Protein AF-A0A832FUB4-F1 (afdb_monomer)

Radius of gyration: 12.91 Å; Cα contacts (8 Å, |Δi|>4): 79; chains: 1; bounding box: 33×26×30 Å

Structure (mmCIF, N/CA/C/O backbone):
data_AF-A0A832FUB4-F1
#
_entry.id   AF-A0A832FUB4-F1
#
loop_
_atom_site.group_PDB
_atom_site.id
_atom_site.type_symbol
_atom_site.label_atom_id
_atom_site.label_alt_id
_atom_site.label_comp_id
_atom_site.label_asym_id
_atom_site.label_entity_id
_atom_site.label_seq_id
_atom_site.pdbx_P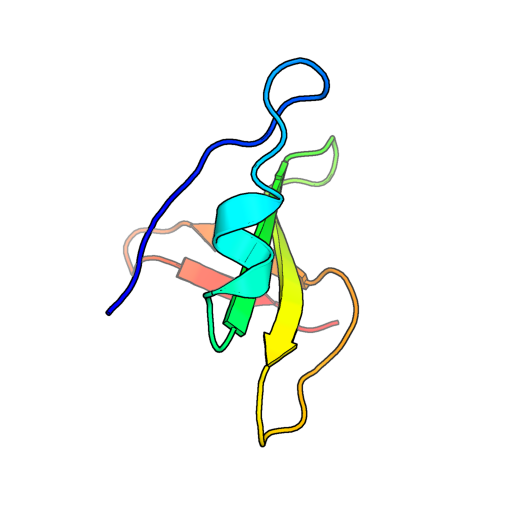DB_ins_code
_atom_site.Cartn_x
_atom_site.Cartn_y
_atom_site.Cartn_z
_atom_site.occupancy
_atom_site.B_iso_or_equiv
_atom_site.auth_seq_id
_atom_site.auth_comp_id
_atom_site.auth_asym_id
_atom_site.auth_atom_id
_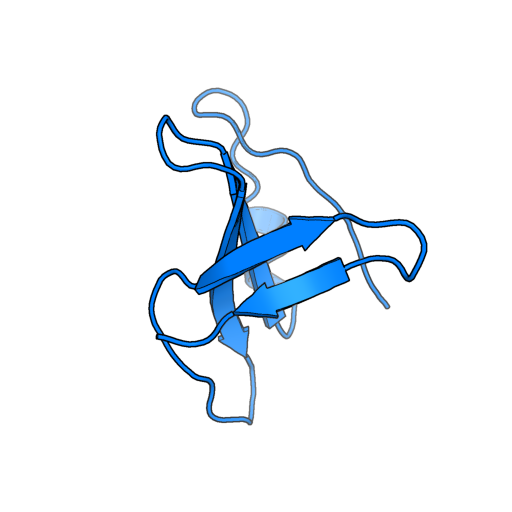atom_site.pdbx_PDB_model_num
ATOM 1 N N . MET A 1 1 ? 7.016 -12.610 1.256 1.00 85.19 1 MET A N 1
ATOM 2 C CA . MET A 1 1 ? 6.313 -12.552 2.560 1.00 85.19 1 MET A CA 1
ATOM 3 C C . MET A 1 1 ? 5.701 -11.170 2.695 1.00 85.19 1 MET A C 1
ATOM 5 O O . MET A 1 1 ? 6.235 -10.253 2.083 1.00 85.19 1 MET A O 1
ATOM 9 N N . LEU A 1 2 ? 4.611 -11.024 3.446 1.00 90.44 2 LEU A N 1
ATOM 10 C CA . LEU A 1 2 ? 4.008 -9.727 3.751 1.00 90.44 2 LEU A CA 1
ATOM 11 C C . LEU A 1 2 ? 3.996 -9.549 5.267 1.00 90.44 2 LEU A C 1
ATOM 13 O O . LEU A 1 2 ? 3.583 -10.461 5.982 1.00 90.44 2 LEU A O 1
ATOM 17 N N . PHE A 1 3 ? 4.450 -8.389 5.726 1.00 90.00 3 PHE A N 1
ATOM 18 C CA . PHE A 1 3 ? 4.424 -7.995 7.128 1.00 90.00 3 PHE A CA 1
ATOM 19 C C . PHE A 1 3 ? 3.559 -6.750 7.276 1.00 90.00 3 PHE A C 1
ATOM 21 O O . PHE A 1 3 ? 3.448 -5.950 6.347 1.00 90.00 3 PHE A O 1
ATOM 28 N N . THR A 1 4 ? 2.957 -6.597 8.447 1.00 90.75 4 THR A N 1
ATOM 29 C CA . THR A 1 4 ? 2.200 -5.406 8.822 1.00 90.75 4 THR A CA 1
ATOM 30 C C . THR A 1 4 ? 2.868 -4.781 10.031 1.00 90.75 4 THR A C 1
ATOM 32 O O . THR A 1 4 ? 3.148 -5.495 10.994 1.00 90.75 4 THR A O 1
ATOM 35 N N . SER A 1 5 ? 3.084 -3.472 9.981 1.00 90.94 5 SER A N 1
ATOM 36 C CA . SER A 1 5 ? 3.507 -2.686 11.136 1.00 90.94 5 SER A CA 1
ATOM 37 C C . SER A 1 5 ? 2.606 -1.471 11.304 1.00 90.94 5 SER A C 1
ATOM 39 O O . SER A 1 5 ? 1.931 -1.061 10.355 1.00 90.94 5 SER A O 1
ATOM 41 N N . GLU A 1 6 ? 2.574 -0.933 12.515 1.00 89.50 6 GLU A N 1
ATOM 42 C CA . GLU A 1 6 ? 1.881 0.306 12.842 1.00 89.50 6 GLU A CA 1
ATOM 43 C C . GLU A 1 6 ? 2.915 1.358 13.236 1.00 89.50 6 GLU A C 1
ATOM 45 O O . GLU A 1 6 ? 3.563 1.231 14.275 1.00 89.50 6 GLU A O 1
ATOM 50 N N . THR A 1 7 ? 3.024 2.417 12.426 1.00 85.31 7 THR A N 1
ATOM 51 C CA . THR A 1 7 ? 3.971 3.498 12.694 1.00 85.31 7 THR A CA 1
ATOM 52 C C . THR A 1 7 ? 3.292 4.640 13.433 1.00 85.31 7 THR A C 1
ATOM 54 O O . THR A 1 7 ? 2.217 5.115 13.054 1.00 85.31 7 THR A O 1
ATOM 57 N N . THR A 1 8 ? 3.955 5.138 14.468 1.00 83.06 8 THR A N 1
ATOM 58 C CA . THR A 1 8 ? 3.603 6.397 15.125 1.00 83.06 8 THR A CA 1
ATOM 59 C C . THR A 1 8 ? 4.847 7.269 15.255 1.00 83.06 8 THR A C 1
ATOM 61 O O . THR A 1 8 ? 5.970 6.806 15.069 1.00 83.06 8 THR A O 1
ATOM 64 N N . GLN A 1 9 ? 4.675 8.546 15.606 1.00 80.00 9 GLN A N 1
ATOM 65 C CA . GLN A 1 9 ? 5.830 9.412 15.887 1.00 80.00 9 GLN A CA 1
ATOM 66 C C . GLN A 1 9 ? 6.694 8.873 17.040 1.00 80.00 9 GLN A C 1
ATOM 68 O O . GLN A 1 9 ? 7.902 9.084 17.048 1.00 80.00 9 GLN A O 1
ATOM 73 N N . GLU A 1 10 ? 6.081 8.174 17.996 1.00 8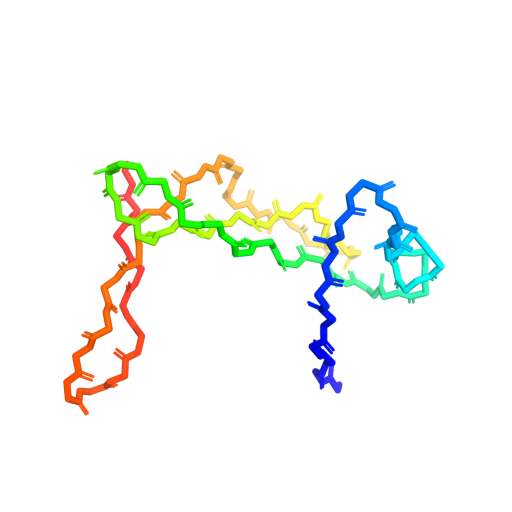2.94 10 GLU A N 1
ATOM 74 C CA . GLU A 1 10 ? 6.754 7.606 19.168 1.00 82.94 10 GLU A CA 1
ATOM 75 C C . GLU A 1 10 ? 7.322 6.206 18.897 1.00 82.94 10 GLU A C 1
ATOM 77 O O . GLU A 1 10 ? 8.170 5.718 19.641 1.00 82.94 10 GLU A O 1
ATOM 82 N N . THR A 1 11 ? 6.872 5.541 17.832 1.00 81.56 11 THR A N 1
ATOM 83 C CA . THR A 1 11 ? 7.318 4.200 17.435 1.00 81.56 11 THR A CA 1
ATOM 84 C C . THR A 1 11 ? 7.464 4.146 15.911 1.00 81.56 11 THR A C 1
ATOM 86 O O . THR A 1 11 ? 6.519 3.787 15.203 1.00 81.56 11 THR A O 1
ATOM 89 N N . PRO A 1 12 ? 8.623 4.578 15.383 1.00 78.88 12 PRO A N 1
ATOM 90 C CA . PRO A 1 12 ? 8.883 4.581 13.951 1.00 78.88 12 PRO A CA 1
ATOM 91 C C . PRO A 1 12 ? 9.267 3.181 13.453 1.00 78.88 12 PRO A C 1
ATOM 93 O O . PRO A 1 12 ? 10.073 2.495 14.073 1.00 78.88 12 PRO A O 1
ATOM 96 N N . ASP A 1 13 ? 8.772 2.788 12.279 1.00 81.06 13 ASP A N 1
ATOM 97 C CA . ASP A 1 13 ? 9.029 1.467 11.674 1.00 81.06 13 ASP A CA 1
ATOM 98 C C . ASP A 1 13 ? 10.278 1.426 10.777 1.00 81.06 13 ASP A C 1
ATOM 100 O O . ASP A 1 13 ? 10.410 0.579 9.891 1.00 81.06 13 ASP A O 1
ATOM 104 N N . GLN A 1 14 ? 11.213 2.351 10.997 1.00 77.19 14 GLN A N 1
ATOM 105 C CA . GLN A 1 14 ? 12.343 2.605 10.099 1.00 77.19 14 GLN A CA 1
ATOM 106 C C . GLN A 1 14 ? 13.189 1.354 9.835 1.00 77.19 14 GLN A C 1
ATOM 108 O O . GLN A 1 14 ? 13.594 1.123 8.699 1.00 77.19 14 GLN A O 1
ATOM 113 N N . ASP A 1 15 ? 13.416 0.506 10.840 1.00 81.38 15 ASP A N 1
ATOM 114 C CA . ASP A 1 15 ? 14.216 -0.714 10.675 1.00 81.38 15 ASP A CA 1
ATOM 115 C C . ASP A 1 15 ? 13.595 -1.693 9.662 1.00 81.38 15 ASP A C 1
ATOM 117 O O . ASP A 1 15 ? 14.303 -2.296 8.848 1.00 81.38 15 ASP A O 1
ATOM 121 N N . LEU A 1 16 ? 12.264 -1.819 9.658 1.00 79.81 16 LEU A N 1
ATOM 122 C CA . LEU A 1 16 ? 11.543 -2.690 8.725 1.00 79.81 16 LEU A CA 1
ATOM 123 C C . LEU A 1 16 ? 11.606 -2.147 7.292 1.00 79.81 16 LEU A C 1
ATOM 125 O O . LEU A 1 16 ? 11.752 -2.919 6.340 1.00 79.81 16 LEU A O 1
ATOM 129 N N . GLU A 1 17 ? 11.565 -0.825 7.133 1.00 79.81 17 GLU A N 1
ATOM 130 C CA . GLU A 1 17 ? 11.649 -0.147 5.835 1.00 79.81 17 GLU A CA 1
ATOM 131 C C . GLU A 1 17 ? 12.990 -0.385 5.116 1.00 79.81 17 GLU A C 1
ATOM 133 O O . GLU A 1 17 ? 13.049 -0.449 3.877 1.00 79.81 17 GLU A O 1
ATOM 138 N N . PHE A 1 18 ? 14.084 -0.562 5.863 1.00 79.75 18 PHE A N 1
ATOM 139 C CA . PHE A 1 18 ? 15.395 -0.854 5.275 1.00 79.75 18 PHE A CA 1
ATOM 140 C C . PHE A 1 18 ? 15.498 -2.284 4.748 1.00 79.75 18 PHE A C 1
ATOM 142 O O . PHE A 1 18 ? 16.057 -2.492 3.664 1.00 79.75 18 PHE A O 1
ATOM 149 N N . ILE A 1 19 ? 14.942 -3.248 5.482 1.00 86.44 19 ILE A N 1
ATOM 150 C CA . ILE A 1 19 ? 15.048 -4.678 5.167 1.00 86.44 19 ILE A CA 1
ATOM 151 C C . ILE A 1 19 ? 14.072 -5.069 4.051 1.00 86.44 19 ILE A C 1
ATOM 153 O O . ILE A 1 19 ? 14.395 -5.923 3.227 1.00 86.44 19 ILE A O 1
ATOM 157 N N . ALA A 1 20 ? 12.899 -4.436 3.988 1.00 89.00 20 ALA A N 1
ATOM 158 C CA . ALA A 1 20 ? 11.875 -4.792 3.017 1.00 89.00 20 ALA A CA 1
ATOM 159 C C . ALA A 1 20 ? 12.249 -4.405 1.571 1.00 89.00 20 ALA A C 1
ATOM 161 O O . ALA A 1 20 ? 12.744 -3.303 1.291 1.00 89.00 20 ALA A O 1
ATOM 162 N N . ASP A 1 21 ? 11.934 -5.304 0.634 1.00 91.06 21 ASP A N 1
ATOM 163 C CA . ASP A 1 21 ? 12.028 -5.058 -0.812 1.00 91.06 21 ASP A CA 1
ATOM 164 C C . ASP A 1 21 ? 10.952 -4.093 -1.317 1.00 91.06 21 ASP A C 1
ATOM 166 O O . ASP A 1 21 ? 11.131 -3.459 -2.354 1.00 91.06 21 ASP A O 1
ATOM 170 N N . GLY A 1 22 ? 9.858 -3.929 -0.573 1.00 91.88 22 GLY A N 1
ATOM 171 C CA . GLY A 1 22 ? 8.826 -2.951 -0.879 1.00 91.88 22 GLY A CA 1
ATOM 172 C C . GLY A 1 22 ? 8.134 -2.423 0.368 1.00 91.88 22 GLY A C 1
ATOM 173 O O . GLY A 1 22 ? 8.022 -3.125 1.370 1.00 91.88 22 GLY A O 1
ATOM 174 N N . ILE A 1 23 ? 7.680 -1.175 0.291 1.00 93.25 23 ILE A N 1
ATOM 175 C CA . ILE A 1 23 ? 6.965 -0.487 1.368 1.00 93.25 23 ILE A CA 1
ATOM 176 C C . ILE A 1 23 ? 5.656 0.045 0.798 1.00 93.25 23 ILE A C 1
ATOM 178 O O . ILE A 1 23 ? 5.652 0.789 -0.189 1.00 93.25 23 ILE A O 1
ATOM 182 N N . ILE A 1 24 ? 4.557 -0.321 1.450 1.00 94.38 24 ILE A N 1
ATOM 183 C CA . ILE A 1 24 ? 3.211 0.165 1.161 1.00 94.38 24 ILE A CA 1
ATOM 184 C C . ILE A 1 24 ? 2.708 0.858 2.421 1.00 94.38 24 ILE A C 1
ATOM 186 O O . ILE A 1 24 ? 2.660 0.248 3.485 1.00 94.38 24 ILE A O 1
ATOM 190 N N . GLU A 1 25 ? 2.325 2.123 2.294 1.00 94.94 25 GLU A N 1
ATOM 191 C CA . GLU A 1 25 ? 1.780 2.911 3.393 1.00 94.94 25 GLU A CA 1
ATOM 192 C C . GLU A 1 25 ? 0.259 3.010 3.259 1.00 94.94 25 GLU A C 1
ATOM 194 O O . GLU A 1 25 ? -0.260 3.355 2.193 1.00 94.94 25 GLU A O 1
ATOM 199 N N . LEU A 1 26 ? -0.450 2.727 4.353 1.00 95.25 26 LEU A N 1
ATOM 200 C CA . LEU A 1 26 ? -1.886 2.948 4.488 1.00 95.25 26 LEU A CA 1
ATOM 201 C C . LEU A 1 26 ? -2.125 4.108 5.447 1.00 95.25 26 LEU A C 1
ATOM 203 O O . LEU A 1 26 ? -1.581 4.137 6.547 1.00 95.25 26 LEU A O 1
ATOM 207 N N . LYS A 1 27 ? -2.976 5.050 5.048 1.00 95.00 27 LYS A N 1
ATOM 208 C CA . LYS A 1 27 ? -3.318 6.212 5.870 1.00 95.00 27 LYS A CA 1
ATOM 209 C C . LYS A 1 27 ? -4.804 6.498 5.801 1.00 95.00 27 LYS A C 1
ATOM 211 O O . LYS A 1 27 ? -5.387 6.489 4.721 1.00 95.00 27 LYS A O 1
ATOM 216 N N . ARG A 1 28 ? -5.417 6.796 6.944 1.00 93.94 28 ARG A N 1
ATOM 217 C CA . ARG A 1 28 ? -6.785 7.318 7.011 1.00 93.94 28 ARG A CA 1
ATOM 218 C C . ARG A 1 28 ? -6.745 8.810 7.332 1.00 93.94 28 ARG A C 1
ATOM 220 O O . ARG A 1 28 ? -6.087 9.216 8.285 1.00 93.94 28 ARG A O 1
ATOM 227 N N . ASP A 1 29 ? -7.443 9.608 6.537 1.00 92.38 29 ASP A N 1
ATOM 228 C CA . ASP A 1 29 ? -7.682 11.032 6.784 1.00 92.38 29 ASP A CA 1
ATOM 229 C C . ASP A 1 29 ? -9.174 11.361 6.630 1.00 92.38 29 ASP A C 1
ATOM 231 O O . ASP A 1 29 ? -10.007 10.469 6.457 1.00 92.38 29 ASP A O 1
ATOM 235 N N . GLU A 1 30 ? -9.521 12.648 6.676 1.00 94.12 30 GLU A N 1
ATOM 236 C CA . GLU A 1 30 ? -10.898 13.133 6.491 1.00 94.12 30 GLU A CA 1
ATOM 237 C C . GLU A 1 30 ? -11.532 12.689 5.158 1.00 94.12 30 GLU A C 1
ATOM 239 O O . GLU A 1 30 ? -12.749 12.573 5.053 1.00 94.12 30 GLU A O 1
ATOM 244 N N . ASN A 1 31 ? -10.708 12.366 4.155 1.00 90.19 31 ASN A N 1
ATOM 245 C CA . ASN A 1 31 ? -11.137 11.941 2.821 1.00 90.19 31 ASN A CA 1
ATOM 246 C C . ASN A 1 31 ? -11.260 10.415 2.646 1.00 90.19 31 ASN A C 1
A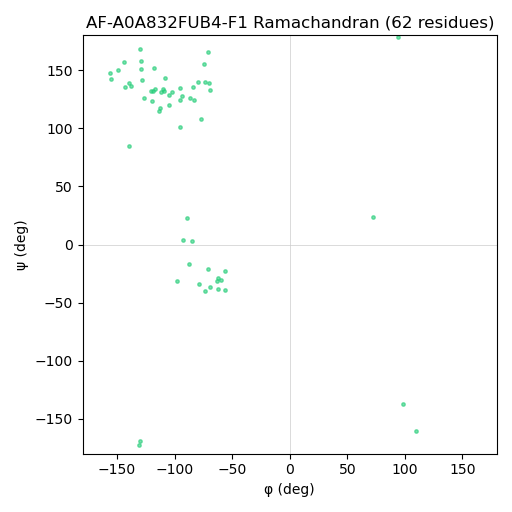TOM 248 O O . ASN A 1 31 ? -11.526 9.953 1.526 1.00 90.19 31 ASN A O 1
ATOM 252 N N . GLY A 1 32 ? -11.051 9.641 3.717 1.00 93.56 32 GLY A N 1
ATOM 253 C CA . GLY A 1 32 ? -11.152 8.182 3.733 1.00 93.56 32 GLY A CA 1
ATOM 254 C C . GLY A 1 32 ? -9.807 7.461 3.871 1.00 93.56 32 GLY A C 1
ATOM 255 O O . GLY A 1 32 ? -8.825 8.019 4.354 1.00 93.56 32 GLY A O 1
ATOM 256 N N . LEU A 1 33 ? -9.781 6.17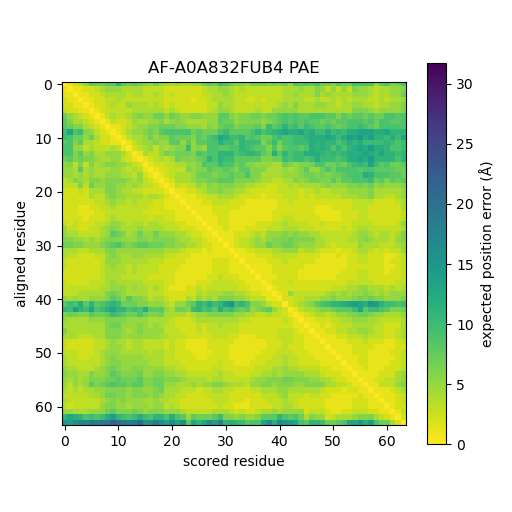9 3.491 1.00 95.81 33 LEU A N 1
ATOM 257 C CA . LEU A 1 33 ? -8.567 5.359 3.484 1.00 95.81 33 LEU A CA 1
ATOM 258 C C . LEU A 1 33 ? -7.789 5.580 2.180 1.00 95.81 33 LEU A C 1
ATOM 260 O O . LEU A 1 33 ? -8.369 5.598 1.093 1.00 95.81 33 LEU A O 1
ATOM 264 N N . LYS A 1 34 ? -6.472 5.732 2.295 1.00 96.62 34 LYS A N 1
ATOM 265 C CA . LYS A 1 34 ? -5.540 5.963 1.193 1.00 96.62 34 LYS A CA 1
ATOM 266 C C . LYS A 1 34 ? -4.377 4.978 1.257 1.00 96.62 34 LYS A C 1
ATOM 268 O O . LYS A 1 34 ? -3.988 4.550 2.343 1.00 96.62 34 LYS A O 1
ATOM 273 N N . ILE A 1 35 ? -3.819 4.660 0.094 1.00 96.38 35 ILE A N 1
ATOM 274 C CA . ILE A 1 35 ? -2.659 3.782 -0.084 1.00 96.38 35 ILE A CA 1
ATOM 275 C C . ILE A 1 35 ? -1.596 4.474 -0.935 1.00 96.38 35 ILE A C 1
ATOM 277 O O . ILE A 1 35 ? -1.927 5.168 -1.896 1.00 96.38 35 ILE A O 1
ATOM 281 N N . ALA A 1 36 ? -0.326 4.287 -0.596 1.00 95.81 36 ALA A N 1
ATOM 282 C CA . ALA A 1 36 ? 0.797 4.726 -1.414 1.00 95.81 36 ALA A CA 1
ATOM 283 C C . ALA A 1 36 ? 1.897 3.667 -1.411 1.00 95.81 36 ALA A C 1
ATOM 285 O O . ALA A 1 36 ? 2.229 3.106 -0.367 1.00 95.81 36 ALA A O 1
ATOM 286 N N . VAL A 1 37 ? 2.507 3.429 -2.570 1.00 95.06 37 VAL A N 1
ATOM 287 C CA . VAL A 1 37 ? 3.766 2.684 -2.644 1.00 95.06 37 VAL A CA 1
ATOM 288 C C . VAL A 1 37 ? 4.896 3.672 -2.364 1.00 95.06 37 VAL A C 1
ATOM 290 O O . VAL A 1 37 ? 4.982 4.721 -3.003 1.00 95.06 37 VAL A O 1
ATOM 293 N N . ARG A 1 38 ? 5.732 3.377 -1.366 1.00 92.94 38 ARG A N 1
ATOM 294 C CA . ARG A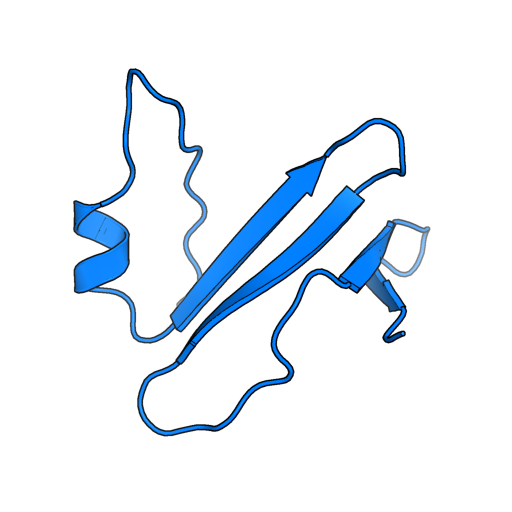 1 38 ? 6.873 4.224 -0.976 1.00 92.94 38 ARG A CA 1
ATOM 295 C C . ARG A 1 38 ? 8.185 3.750 -1.562 1.00 92.94 38 ARG A C 1
ATOM 297 O O . ARG A 1 38 ? 9.065 4.562 -1.830 1.00 92.94 38 ARG A O 1
ATOM 304 N N . LYS A 1 39 ? 8.310 2.441 -1.744 1.00 91.44 39 LYS A N 1
ATOM 305 C CA . LYS A 1 39 ? 9.535 1.792 -2.193 1.00 91.44 39 LYS A CA 1
ATOM 306 C C . LYS A 1 39 ? 9.186 0.479 -2.867 1.00 91.44 39 LYS A C 1
ATOM 308 O O . LYS A 1 39 ? 8.331 -0.254 -2.374 1.00 91.44 39 LYS A O 1
ATOM 313 N N . THR A 1 40 ? 9.918 0.172 -3.922 1.00 92.56 40 THR A N 1
ATOM 314 C CA . THR A 1 40 ? 10.044 -1.147 -4.543 1.00 92.56 40 THR A CA 1
ATOM 315 C C . THR A 1 40 ? 11.491 -1.282 -4.995 1.00 92.56 40 THR A C 1
ATOM 317 O O . THR A 1 40 ? 12.074 -0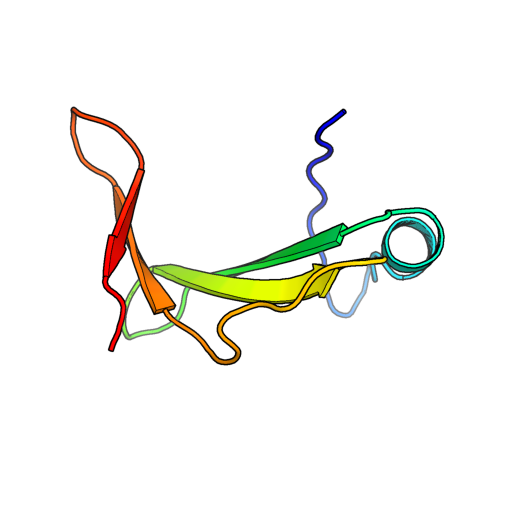.343 -5.542 1.00 92.56 40 THR A O 1
ATOM 320 N N . ARG A 1 41 ? 12.113 -2.429 -4.743 1.00 88.38 41 ARG A N 1
ATOM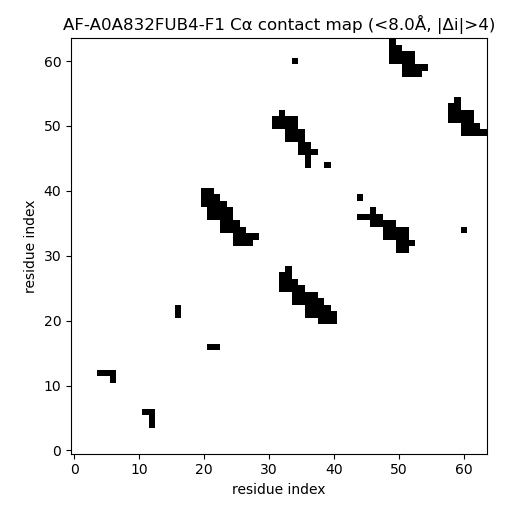 321 C CA . ARG A 1 41 ? 13.401 -2.775 -5.338 1.00 88.38 41 ARG A CA 1
ATOM 322 C C . ARG A 1 41 ? 13.111 -3.426 -6.689 1.00 88.38 41 ARG A C 1
ATOM 324 O O . ARG A 1 41 ? 12.347 -4.381 -6.744 1.00 88.38 41 ARG A O 1
ATOM 331 N N . ASP A 1 42 ? 13.722 -2.907 -7.752 1.00 86.44 42 ASP A N 1
ATOM 332 C CA . ASP A 1 42 ? 13.681 -3.507 -9.097 1.00 86.44 42 ASP A CA 1
ATOM 333 C C . ASP A 1 42 ? 12.342 -3.394 -9.868 1.00 86.44 42 ASP A C 1
ATOM 335 O O . ASP A 1 42 ? 12.057 -4.188 -10.760 1.00 86.44 42 ASP A O 1
ATOM 339 N N . SER A 1 43 ? 11.481 -2.415 -9.562 1.00 86.81 43 SER A N 1
ATOM 340 C CA . SER A 1 43 ? 10.255 -2.158 -10.346 1.00 86.81 43 SER A CA 1
ATOM 341 C C . SER A 1 43 ? 9.768 -0.720 -10.206 1.00 86.81 43 SER A C 1
ATOM 343 O O . SER A 1 43 ? 9.898 -0.135 -9.131 1.00 86.81 43 SER A O 1
ATOM 345 N N . ASP A 1 44 ? 9.156 -0.182 -11.262 1.00 89.44 44 ASP A N 1
ATOM 346 C CA . ASP A 1 44 ? 8.424 1.086 -11.211 1.00 89.44 44 ASP A CA 1
ATOM 347 C C . ASP A 1 44 ? 7.068 0.927 -10.506 1.00 89.44 44 ASP A C 1
ATOM 349 O O . ASP A 1 44 ? 6.477 -0.155 -10.471 1.00 89.44 44 ASP A O 1
ATOM 353 N N . PHE A 1 45 ? 6.551 2.027 -9.958 1.00 91.56 45 PHE A N 1
ATOM 354 C CA . PHE A 1 45 ? 5.237 2.080 -9.318 1.00 91.56 45 PHE A CA 1
ATOM 355 C C . PHE A 1 45 ? 4.539 3.416 -9.572 1.00 91.56 45 PHE A C 1
ATOM 357 O O . PHE A 1 45 ? 5.172 4.442 -9.824 1.00 91.56 45 PHE A O 1
ATOM 364 N N . ILE A 1 46 ? 3.209 3.410 -9.466 1.00 92.94 46 ILE A N 1
ATOM 365 C CA . ILE A 1 46 ? 2.406 4.631 -9.552 1.00 92.94 46 ILE A CA 1
ATOM 366 C C . ILE A 1 46 ? 2.534 5.378 -8.224 1.00 92.94 46 ILE A C 1
ATOM 368 O O . ILE A 1 46 ? 2.000 4.949 -7.198 1.00 92.94 46 ILE A O 1
ATOM 372 N N . SER A 1 47 ? 3.261 6.491 -8.248 1.00 91.81 47 SER A N 1
ATOM 373 C CA . SER A 1 47 ? 3.476 7.328 -7.071 1.00 91.81 47 SER A CA 1
ATOM 374 C C . SER A 1 47 ? 2.205 8.080 -6.656 1.00 91.81 47 SER A C 1
ATOM 376 O O . SER A 1 47 ? 1.227 8.170 -7.398 1.00 91.81 47 SER A O 1
ATOM 378 N N . GLY A 1 48 ? 2.223 8.626 -5.440 1.00 94.50 48 GLY A N 1
ATOM 379 C CA . GLY A 1 48 ? 1.102 9.378 -4.882 1.00 94.50 48 GLY A CA 1
ATOM 380 C C . GLY A 1 48 ? 0.151 8.535 -4.033 1.00 94.50 48 GLY A C 1
ATOM 381 O O . GLY A 1 48 ? 0.358 7.343 -3.812 1.00 94.50 48 GLY A O 1
ATOM 382 N N . TRP A 1 49 ? -0.864 9.209 -3.495 1.00 96.12 49 TRP A N 1
ATOM 383 C CA . TRP A 1 49 ? -1.894 8.605 -2.658 1.00 96.12 49 TRP A CA 1
ATOM 384 C C . TRP A 1 49 ? -3.112 8.235 -3.498 1.00 96.12 49 TRP A C 1
ATOM 386 O O . TRP A 1 49 ? -3.723 9.107 -4.113 1.00 96.12 49 TRP A O 1
ATOM 396 N N . HIS A 1 50 ? -3.512 6.970 -3.438 1.00 96.06 50 HIS A N 1
ATOM 397 C CA . HIS A 1 50 ? -4.690 6.439 -4.124 1.00 96.06 50 HIS A CA 1
ATOM 398 C C . HIS A 1 50 ? -5.788 6.138 -3.113 1.00 96.06 50 HIS A C 1
ATOM 400 O O . HIS A 1 50 ? -5.496 5.711 -1.994 1.00 96.06 50 HIS A O 1
ATOM 406 N N . ARG A 1 51 ? -7.053 6.367 -3.474 1.00 96.62 51 ARG A N 1
ATOM 407 C CA . ARG A 1 51 ? -8.176 6.066 -2.574 1.00 96.62 51 ARG A CA 1
ATOM 408 C C . ARG A 1 51 ? -8.382 4.555 -2.503 1.00 96.62 51 ARG A C 1
ATOM 410 O O . ARG A 1 51 ? -8.319 3.864 -3.518 1.00 96.62 51 ARG A O 1
ATOM 417 N N . VAL A 1 52 ? -8.673 4.071 -1.302 1.00 96.88 52 VAL A N 1
ATOM 418 C CA . VAL A 1 52 ? -9.029 2.679 -1.041 1.00 96.88 52 VAL A CA 1
ATOM 419 C C . VAL A 1 52 ? -10.490 2.589 -0.629 1.00 96.88 52 VAL A C 1
ATOM 421 O O . VAL A 1 52 ? -10.937 3.295 0.277 1.00 96.88 52 VAL A O 1
ATOM 424 N N . GLU A 1 53 ? -11.211 1.675 -1.263 1.00 95.44 53 GLU A N 1
ATOM 425 C CA . GLU A 1 53 ? -12.549 1.254 -0.866 1.00 95.44 53 GLU A CA 1
ATOM 426 C C . GLU A 1 53 ? -12.470 -0.178 -0.332 1.00 95.44 53 GLU A C 1
ATOM 428 O O . GLU A 1 53 ? -11.822 -1.036 -0.931 1.00 95.44 53 GLU A O 1
ATOM 433 N N . ILE A 1 54 ? -13.105 -0.429 0.813 1.00 95.00 54 ILE A N 1
ATOM 434 C CA . ILE A 1 54 ? -13.226 -1.769 1.394 1.00 95.00 54 ILE A CA 1
ATOM 435 C C . ILE A 1 54 ? -14.701 -2.149 1.316 1.00 95.00 54 ILE A C 1
ATOM 437 O O . ILE A 1 54 ? -15.539 -1.473 1.913 1.00 95.00 54 ILE A O 1
ATOM 441 N N . GLY A 1 55 ? -15.004 -3.204 0.566 1.00 94.81 55 GLY A N 1
ATOM 442 C CA . GLY A 1 55 ? -16.352 -3.741 0.387 1.00 94.81 55 GLY A CA 1
ATOM 443 C C . GLY A 1 55 ? -16.396 -5.250 0.615 1.00 94.81 55 GLY A C 1
ATOM 444 O O . GLY A 1 55 ? -15.425 -5.845 1.080 1.00 94.81 55 GLY A O 1
ATOM 445 N N . GLU A 1 56 ? -17.517 -5.880 0.266 1.00 96.50 56 GLU A N 1
ATOM 446 C CA . GLU A 1 56 ? -17.698 -7.332 0.436 1.00 96.50 56 GLU A CA 1
ATOM 447 C C . GLU A 1 56 ? -16.700 -8.162 -0.388 1.00 96.50 56 GLU A C 1
ATOM 449 O O . GLU A 1 56 ? -16.298 -9.242 0.034 1.00 96.50 56 GLU A O 1
ATOM 454 N N . GLU A 1 57 ? -16.235 -7.630 -1.521 1.00 95.12 57 GLU A N 1
ATOM 455 C CA . GLU A 1 57 ? -15.221 -8.264 -2.377 1.00 95.12 57 GLU A CA 1
ATOM 456 C C . GLU A 1 57 ? -13.775 -7.974 -1.926 1.00 95.12 57 GLU A C 1
ATOM 458 O O . GLU A 1 57 ? -12.816 -8.394 -2.573 1.00 95.12 57 GLU A O 1
ATOM 463 N N . GLY A 1 58 ? -13.595 -7.261 -0.809 1.00 95.19 58 GLY A N 1
ATOM 464 C CA . GLY A 1 58 ? -12.291 -6.900 -0.265 1.00 95.19 58 GLY A CA 1
ATOM 465 C C . GLY A 1 58 ? -11.851 -5.483 -0.636 1.00 95.19 58 GLY A C 1
ATOM 466 O O . GLY A 1 58 ? -12.622 -4.531 -0.522 1.00 95.19 58 GLY A O 1
ATOM 467 N N . ILE A 1 59 ? -10.574 -5.334 -1.001 1.00 95.00 59 ILE A N 1
ATOM 468 C CA . ILE A 1 59 ? -9.922 -4.038 -1.237 1.00 95.00 59 ILE A CA 1
ATOM 469 C C . ILE A 1 59 ? -9.986 -3.668 -2.719 1.00 95.00 59 ILE A C 1
ATOM 471 O O . ILE A 1 59 ? -9.504 -4.410 -3.575 1.00 95.00 59 ILE A O 1
ATOM 475 N N . LYS A 1 60 ? -10.483 -2.464 -3.006 1.00 96.38 60 LYS A N 1
ATOM 476 C CA . LYS A 1 60 ? -10.440 -1.832 -4.326 1.00 96.38 60 LYS A CA 1
ATOM 477 C C . LYS A 1 60 ? -9.616 -0.549 -4.269 1.00 96.38 60 LYS A C 1
ATOM 479 O O . LYS A 1 60 ? -9.798 0.276 -3.375 1.00 96.38 60 LYS A O 1
ATOM 484 N N . ILE A 1 61 ? -8.719 -0.380 -5.239 1.00 95.75 61 ILE A N 1
ATOM 485 C CA . ILE A 1 61 ? -7.872 0.810 -5.371 1.00 95.75 61 ILE A CA 1
ATOM 486 C C . ILE A 1 61 ? -8.408 1.661 -6.522 1.00 95.75 61 ILE A C 1
ATOM 488 O O . ILE A 1 61 ? -8.462 1.208 -7.665 1.00 95.75 61 ILE A O 1
ATOM 492 N N . CYS A 1 62 ? -8.793 2.896 -6.214 1.00 92.69 62 CYS A N 1
ATOM 493 C CA . CYS A 1 62 ? -9.211 3.887 -7.196 1.00 92.69 62 CYS A CA 1
ATOM 494 C C . CYS A 1 62 ? -8.000 4.757 -7.546 1.00 92.69 62 CYS A C 1
ATOM 496 O O . CYS A 1 62 ? -7.614 5.632 -6.766 1.00 92.69 62 CYS A O 1
ATOM 498 N N . LEU A 1 63 ? -7.392 4.467 -8.699 1.00 85.25 63 LEU A N 1
ATOM 499 C CA . LEU A 1 63 ? -6.336 5.290 -9.286 1.00 85.25 63 LEU A CA 1
ATOM 500 C C . LEU A 1 63 ? -6.956 6.610 -9.767 1.00 85.25 63 LEU A C 1
ATOM 502 O O . LEU A 1 63 ? -8.024 6.589 -10.384 1.00 85.25 63 LEU A O 1
ATOM 506 N N . PHE A 1 64 ? -6.313 7.729 -9.441 1.00 66.50 64 PHE A N 1
ATOM 507 C CA . PHE A 1 64 ? -6.699 9.056 -9.928 1.00 66.50 64 PHE A CA 1
ATOM 508 C C . PHE A 1 64 ? -6.060 9.359 -11.282 1.00 66.50 64 PHE A C 1
ATOM 510 O O . PHE A 1 64 ? -4.900 8.931 -11.488 1.00 66.50 64 PHE A O 1
#

Foldseek 3Di:
DDDDDDADPVRHPV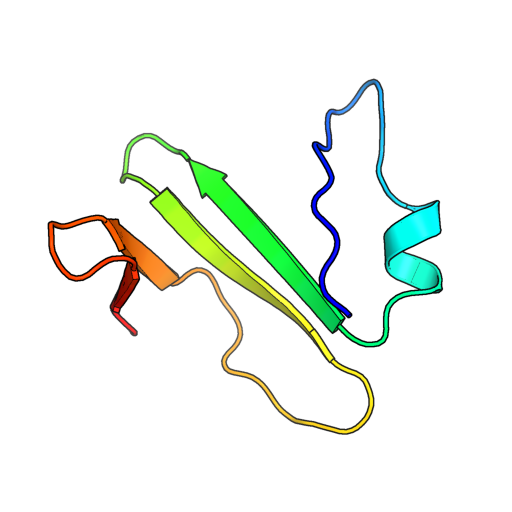VVVVPDQWDKDWDQDPVGIWIATPHHHPDDDDGDIWHWDQDPVGIDTHDD

Solvent-accessible surface area (backbone atoms only — not comparable to full-atom values): 4310 Å² total; per-residue (Å²): 141,87,87,86,86,82,72,44,98,93,43,70,57,61,73,58,63,71,74,43,60,57,42,75,48,77,47,76,56,98,91,42,42,31,39,28,60,80,46,55,69,94,57,89,76,76,72,60,81,28,46,47,48,81,54,98,94,41,82,45,78,50,79,128

Nearest PDB structures (foldseek):
  7dxq-assembly1_E  TM=9.056E-01  e=2.943E-02  Synechococcus elongatus PCC 7942 = FACHB-805
  4tle-assembly1_F  TM=8.905E-01  e=7.640E-02  Synechococcus elongatus PCC 7942 = FACHB-805
  5yz8-assembly1_B  TM=8.657E-01  e=7.198E-02  Synechococcus elongatus PCC 7942 = FACHB-805
  5yz8-assembly1_E  TM=8.611E-01  e=7.198E-02  Synechococcus elongatus PCC 7942 = FACHB-805
  5yz8-assembly1_D  TM=7.339E-01  e=5.671E-02  Synechococcus elongatus PCC 7942 = FACHB-805

pLDDT: mean 90.17, std 6.27, range [66.5, 96.88]

Mean predicted aligned error: 4.32 Å

Secondary structure (DSSP, 8-state):
--------SSS--HHHHHH-SEEEEEEEETTEEEEEEEEESSS----S-EEEEEETTEEEEE--

Sequence (64 aa):
MLFTSETTQETPDQDLEFIADGIIELKRDENGLKIAVRKTRDSDFISGWHRVEIGEEGIKICLF